Protein AF-A0A3D0VJE5-F1 (afdb_monomer_lite)

Radius of gyration: 19.48 Å; chains: 1; bounding box: 46×42×58 Å

Sequence (154 aa):
MRMSLPSDIPGPDLSIEQIELLISTFQAEIGAAEELLKVMITYADAGGRDRESYERILDHLARSGMKMTMAGRGAIDPKLPGKASDVISTLPTEAAGLRQQIQNKISAAVLFAVWAAGEHHLIDVNNWPAELPGIVHNAVQHAPRVNNDPTLPL

Structure (mmCIF, N/CA/C/O backbone):
data_AF-A0A3D0VJE5-F1
#
_entry.id   AF-A0A3D0VJE5-F1
#
loop_
_atom_site.group_PDB
_atom_site.id
_atom_site.type_symbol
_atom_site.label_atom_id
_atom_site.label_alt_id
_atom_site.label_comp_id
_atom_site.label_asym_id
_atom_site.label_entity_id
_atom_site.label_seq_id
_atom_site.pdbx_PDB_ins_code
_atom_site.Cartn_x
_atom_site.Cartn_y
_atom_site.Cartn_z
_atom_site.occupancy
_atom_site.B_iso_or_equiv
_atom_site.auth_seq_id
_atom_site.auth_comp_id
_atom_site.auth_asym_id
_atom_site.auth_atom_id
_atom_site.pdbx_PDB_model_num
ATOM 1 N N . MET A 1 1 ? 0.319 -3.282 -34.647 1.00 36.00 1 MET A N 1
ATOM 2 C CA . MET A 1 1 ? -1.054 -2.758 -34.500 1.00 36.00 1 MET A CA 1
ATOM 3 C C . MET A 1 1 ? -1.030 -1.796 -33.317 1.00 36.00 1 MET A C 1
ATOM 5 O O . MET A 1 1 ? -0.854 -2.253 -32.199 1.00 36.00 1 MET A O 1
ATOM 9 N N . ARG A 1 2 ? -1.014 -0.477 -33.558 1.00 32.16 2 ARG A N 1
ATOM 10 C CA . ARG A 1 2 ? -1.028 0.529 -32.480 1.00 32.16 2 ARG A CA 1
ATOM 11 C C . ARG A 1 2 ? -2.480 0.691 -32.029 1.00 32.16 2 ARG A C 1
ATOM 13 O O . ARG A 1 2 ? -3.314 1.029 -32.861 1.00 32.16 2 ARG A O 1
ATOM 20 N N . MET A 1 3 ? -2.782 0.406 -30.763 1.00 29.69 3 MET A N 1
ATOM 21 C CA . MET A 1 3 ? -4.061 0.798 -30.168 1.00 29.69 3 MET A CA 1
ATOM 22 C C . MET A 1 3 ? -4.079 2.322 -30.078 1.00 29.69 3 MET A C 1
ATOM 24 O O . MET A 1 3 ? -3.318 2.911 -29.315 1.00 29.69 3 MET A O 1
ATOM 28 N N . SER A 1 4 ? -4.912 2.949 -30.901 1.00 40.34 4 SER A N 1
ATOM 29 C CA . SER A 1 4 ? -5.272 4.354 -30.760 1.00 40.34 4 SER A CA 1
ATOM 30 C C . SER A 1 4 ? -6.306 4.449 -29.642 1.00 40.34 4 SER A C 1
ATOM 32 O O . SER A 1 4 ? -7.346 3.794 -29.714 1.00 40.34 4 SER A O 1
ATOM 34 N N . LEU A 1 5 ? -6.011 5.221 -28.597 1.00 38.56 5 LEU A N 1
ATOM 35 C CA . LEU A 1 5 ? -6.999 5.551 -27.571 1.00 38.56 5 LEU A CA 1
ATOM 36 C C . LEU A 1 5 ? -8.104 6.440 -28.187 1.00 38.56 5 LEU A C 1
ATOM 38 O O . LEU A 1 5 ? -7.803 7.202 -29.111 1.00 38.56 5 LEU A O 1
ATOM 42 N N . PRO A 1 6 ? -9.366 6.347 -27.724 1.00 42.09 6 PRO A N 1
ATOM 43 C CA . PRO A 1 6 ? -10.464 7.180 -28.220 1.00 42.09 6 PRO A CA 1
ATOM 44 C C . PRO A 1 6 ? -10.168 8.675 -28.020 1.00 42.09 6 PRO A C 1
ATOM 46 O O . PRO A 1 6 ? -9.745 9.079 -26.940 1.00 42.09 6 PRO A O 1
ATOM 49 N N . SER A 1 7 ? -10.403 9.488 -29.053 1.00 54.03 7 SER A N 1
ATOM 50 C CA . SER A 1 7 ? -10.058 10.919 -29.142 1.00 54.03 7 SER A CA 1
ATOM 51 C C . SER A 1 7 ? -10.943 11.871 -28.329 1.00 54.03 7 SER A C 1
ATOM 53 O O . SER A 1 7 ? -10.673 13.068 -28.314 1.00 54.03 7 SER A O 1
ATOM 55 N N . ASP A 1 8 ? -11.988 11.364 -27.670 1.00 43.69 8 ASP A N 1
ATOM 56 C CA . ASP A 1 8 ? -13.116 12.194 -27.217 1.00 43.69 8 ASP A CA 1
ATOM 57 C C . ASP A 1 8 ? -13.214 12.326 -25.688 1.00 43.69 8 ASP A C 1
ATOM 59 O O . ASP A 1 8 ? -14.217 12.801 -25.159 1.00 43.69 8 ASP A O 1
ATOM 63 N N . ILE A 1 9 ? -12.170 11.932 -24.955 1.00 44.84 9 ILE A N 1
ATOM 64 C CA . ILE A 1 9 ? -12.040 12.263 -23.533 1.00 44.84 9 ILE A CA 1
ATOM 65 C C . ILE A 1 9 ? -11.164 13.518 -23.464 1.00 44.84 9 ILE A C 1
ATOM 67 O O . ILE A 1 9 ? -9.995 13.423 -23.845 1.00 44.84 9 ILE A O 1
ATOM 71 N N . PRO A 1 10 ? -11.671 14.683 -23.008 1.00 43.25 10 PRO A N 1
ATOM 72 C CA . PRO A 1 10 ? -10.819 15.834 -22.748 1.00 43.25 10 PRO A CA 1
ATOM 73 C C . PRO A 1 10 ? -9.782 15.398 -21.714 1.00 43.25 10 PRO A C 1
ATOM 75 O O . PRO A 1 10 ? -10.114 15.155 -20.552 1.00 43.25 10 PRO A O 1
ATOM 78 N N . GLY A 1 11 ? -8.540 15.202 -22.154 1.00 52.72 11 GLY A N 1
ATOM 79 C CA . GLY A 1 11 ? -7.435 14.994 -21.233 1.00 52.72 11 GLY A CA 1
ATOM 80 C C . GLY A 1 11 ? -7.322 16.234 -20.345 1.00 52.72 11 GLY A C 1
ATOM 81 O O . GLY A 1 11 ? -7.58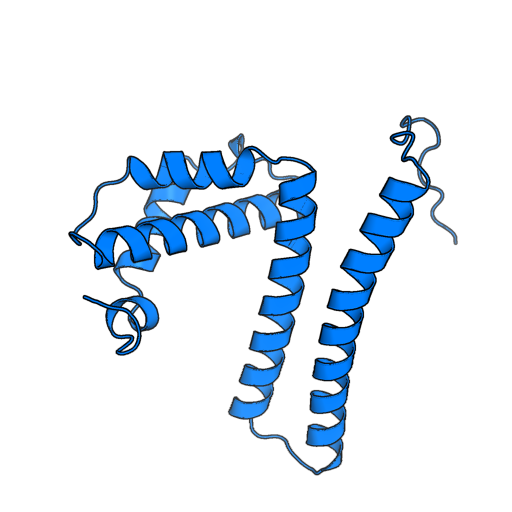9 17.336 -20.828 1.00 52.72 11 GLY A O 1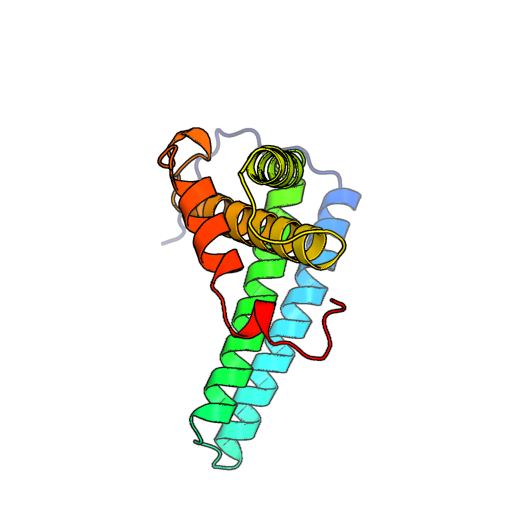
ATOM 82 N N . PRO A 1 12 ? -6.977 16.097 -19.057 1.00 57.28 12 PRO A N 1
ATOM 83 C CA . PRO A 1 12 ? -6.705 17.271 -18.243 1.00 57.28 12 PRO A CA 1
ATOM 84 C C . PRO A 1 12 ? -5.583 18.075 -18.913 1.00 57.28 12 PRO A C 1
ATOM 86 O O . PRO A 1 12 ? -4.537 17.508 -19.233 1.00 57.28 12 PRO A O 1
ATOM 89 N N . ASP A 1 13 ? -5.805 19.375 -19.131 1.00 70.88 13 ASP A N 1
ATOM 90 C CA . ASP A 1 13 ? -4.756 20.312 -19.544 1.00 70.88 13 ASP A CA 1
ATOM 91 C C . ASP A 1 13 ? -3.759 20.441 -18.385 1.00 70.88 13 ASP A C 1
ATOM 93 O O . ASP A 1 13 ? -3.876 21.304 -17.514 1.00 70.88 13 ASP A O 1
ATOM 97 N N . LEU A 1 14 ? -2.812 19.504 -18.325 1.00 68.50 14 LEU A N 1
ATOM 98 C CA . LEU A 1 14 ? -1.708 19.541 -17.380 1.00 68.50 14 LEU A CA 1
ATOM 99 C C . LEU A 1 14 ? -0.739 20.649 -17.795 1.00 68.50 14 LEU A C 1
ATOM 101 O O . LEU A 1 14 ? -0.325 20.720 -18.954 1.00 68.50 14 LEU A O 1
ATOM 105 N N . SER A 1 15 ? -0.339 21.489 -16.842 1.00 80.69 15 SER A N 1
ATOM 106 C CA . SER A 1 15 ? 0.741 22.448 -17.072 1.00 80.69 15 SER A CA 1
ATOM 107 C C . SER A 1 15 ? 2.079 21.721 -17.257 1.00 80.69 15 SER A C 1
ATOM 109 O O . SER A 1 15 ? 2.250 20.576 -16.828 1.00 80.69 15 SER A O 1
ATOM 111 N N . ILE A 1 16 ? 3.056 22.391 -17.873 1.00 74.75 16 ILE A N 1
ATOM 112 C CA . ILE A 1 16 ? 4.411 21.842 -18.046 1.00 74.75 16 ILE A CA 1
ATOM 113 C C . ILE A 1 16 ? 5.014 21.482 -16.682 1.00 74.75 16 ILE A C 1
ATOM 115 O O . ILE A 1 16 ? 5.567 20.399 -16.524 1.00 74.75 16 ILE A O 1
ATOM 119 N N . GLU A 1 17 ? 4.809 22.323 -15.670 1.00 73.38 17 GLU A N 1
ATOM 120 C CA . GLU A 1 17 ? 5.280 22.086 -14.304 1.00 73.38 17 GLU A CA 1
ATOM 121 C C . GLU A 1 17 ? 4.620 20.848 -13.675 1.00 73.38 17 GLU A C 1
ATOM 123 O O . GLU A 1 17 ? 5.274 20.082 -12.966 1.00 73.38 17 GLU A O 1
ATOM 128 N N . GLN A 1 18 ? 3.332 20.607 -13.950 1.00 70.12 18 GLN A N 1
ATOM 129 C CA . GLN A 1 18 ? 2.635 19.400 -13.493 1.00 70.12 18 GLN A CA 1
ATOM 130 C C . GLN A 1 18 ? 3.169 18.143 -14.193 1.00 70.12 18 GLN A C 1
ATOM 132 O O . GLN A 1 18 ? 3.321 17.102 -13.554 1.00 70.12 18 GLN A O 1
ATOM 137 N N . ILE A 1 19 ? 3.502 18.238 -15.482 1.00 68.06 19 ILE A N 1
ATOM 138 C CA . ILE A 1 19 ? 4.118 17.147 -16.247 1.00 68.06 19 ILE A CA 1
ATOM 139 C C . ILE A 1 19 ? 5.526 16.841 -15.715 1.00 68.06 19 ILE A C 1
ATOM 141 O O . ILE A 1 19 ? 5.842 15.678 -15.465 1.00 68.06 19 ILE A O 1
ATOM 145 N N . GLU A 1 20 ? 6.360 17.856 -15.484 1.00 71.62 20 GLU A N 1
ATOM 146 C CA . GLU A 1 20 ? 7.717 17.699 -14.939 1.00 71.62 20 GLU A CA 1
ATOM 147 C C . GLU A 1 20 ? 7.711 17.103 -13.524 1.00 71.62 20 GLU A C 1
ATOM 149 O O . GLU A 1 20 ? 8.530 16.235 -13.198 1.00 71.62 20 GLU A O 1
ATOM 154 N N . LEU A 1 21 ? 6.748 17.499 -12.688 1.00 70.56 21 LEU A N 1
ATOM 155 C CA . LEU A 1 21 ? 6.570 16.927 -11.355 1.00 70.56 21 LEU A CA 1
ATOM 156 C C . LEU A 1 21 ? 6.184 15.441 -11.414 1.00 70.56 21 LEU A C 1
ATOM 158 O O . LEU A 1 21 ? 6.741 14.625 -10.675 1.00 70.56 21 LEU A O 1
ATOM 162 N N . LEU A 1 22 ? 5.263 15.065 -12.307 1.00 66.75 22 LEU A N 1
ATOM 163 C CA . LEU A 1 22 ? 4.885 13.663 -12.500 1.00 66.75 22 LEU A CA 1
ATOM 164 C C . LEU A 1 22 ? 6.071 12.842 -13.018 1.00 66.75 22 LEU A C 1
ATOM 166 O O . LEU A 1 22 ? 6.374 11.789 -12.460 1.00 66.75 22 LEU A O 1
ATOM 170 N N . ILE A 1 23 ? 6.781 13.344 -14.033 1.00 67.44 23 ILE A N 1
ATOM 171 C CA . ILE A 1 23 ? 7.958 12.680 -14.605 1.00 67.44 23 ILE A CA 1
ATOM 172 C C . ILE A 1 23 ? 9.038 12.471 -13.540 1.00 67.44 23 ILE A C 1
ATOM 174 O O . ILE A 1 23 ? 9.511 11.348 -13.391 1.00 67.44 23 ILE A O 1
ATOM 178 N N . SER A 1 24 ? 9.398 13.501 -12.769 1.00 70.75 24 SER A N 1
ATOM 179 C CA . SER A 1 24 ? 10.442 13.393 -11.737 1.00 70.75 24 SER A CA 1
ATOM 180 C C . SER A 1 24 ? 10.073 12.409 -10.620 1.00 70.75 24 SER A C 1
ATOM 182 O O . SER A 1 24 ? 10.911 11.607 -10.203 1.00 70.75 24 SER A O 1
ATOM 184 N N . THR A 1 25 ? 8.808 12.402 -10.189 1.00 65.31 25 THR A N 1
ATOM 185 C CA . THR A 1 25 ? 8.305 11.460 -9.177 1.00 65.31 25 THR A CA 1
ATOM 186 C C . THR A 1 25 ? 8.377 10.018 -9.679 1.00 65.31 25 THR A C 1
ATOM 188 O O . THR A 1 25 ? 8.890 9.142 -8.983 1.00 65.31 25 THR A O 1
ATOM 191 N N . PHE A 1 26 ? 7.926 9.758 -10.911 1.00 66.56 26 PHE A N 1
ATOM 192 C CA . PHE A 1 26 ? 8.017 8.420 -11.493 1.00 66.56 26 PHE A CA 1
ATOM 193 C C . PHE A 1 26 ? 9.463 8.006 -11.769 1.00 66.56 26 PHE A C 1
ATOM 195 O O . PHE A 1 26 ? 9.794 6.846 -11.562 1.00 66.56 26 PHE A O 1
ATOM 202 N N . GLN A 1 27 ? 10.340 8.923 -12.180 1.00 73.00 27 GLN A N 1
ATOM 203 C CA . GLN A 1 27 ? 11.753 8.630 -12.430 1.00 73.00 27 GLN A CA 1
ATOM 204 C C . GLN A 1 27 ? 12.497 8.173 -11.173 1.00 73.00 27 GLN A C 1
ATOM 206 O O . GLN A 1 27 ? 13.267 7.218 -11.253 1.00 73.00 27 GLN A O 1
ATOM 211 N N . ALA A 1 28 ? 12.266 8.808 -10.019 1.00 70.19 28 ALA A N 1
ATOM 212 C CA . ALA A 1 28 ? 12.906 8.402 -8.767 1.00 70.19 28 ALA A CA 1
ATOM 213 C C . ALA A 1 28 ? 12.516 6.968 -8.369 1.00 70.19 28 ALA A C 1
ATOM 215 O O . ALA A 1 28 ? 13.366 6.154 -8.005 1.00 70.19 28 ALA A O 1
ATOM 216 N N . GLU A 1 29 ? 11.232 6.642 -8.497 1.00 69.81 29 GLU A N 1
ATOM 217 C CA . GLU A 1 29 ? 10.705 5.322 -8.152 1.00 69.81 29 GLU A CA 1
ATOM 218 C C . GLU A 1 29 ? 11.074 4.247 -9.192 1.00 69.81 29 GLU A C 1
ATOM 220 O O . GLU A 1 29 ? 11.417 3.123 -8.823 1.00 69.81 29 GLU A O 1
ATOM 225 N N . ILE A 1 30 ? 11.093 4.593 -10.487 1.00 74.06 30 ILE A N 1
ATOM 226 C CA . ILE A 1 30 ? 11.618 3.729 -11.558 1.00 74.06 30 ILE A CA 1
ATOM 227 C C . ILE A 1 30 ? 13.097 3.430 -11.303 1.00 74.06 30 ILE A C 1
ATOM 229 O O . ILE A 1 30 ? 13.486 2.269 -11.360 1.00 74.06 30 ILE A O 1
ATOM 233 N N . GLY A 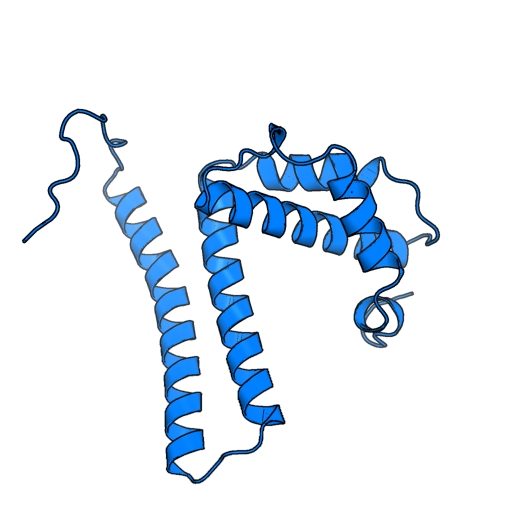1 31 ? 13.903 4.432 -10.942 1.00 80.00 31 GLY A N 1
ATOM 234 C CA . GLY A 1 31 ? 15.311 4.234 -10.598 1.00 80.00 31 GLY A CA 1
ATOM 235 C C . GLY A 1 31 ? 15.494 3.282 -9.412 1.00 80.00 31 GLY A C 1
ATOM 236 O O . GLY A 1 31 ? 16.322 2.376 -9.465 1.00 80.00 31 GLY A O 1
ATOM 237 N N . ALA A 1 32 ? 14.673 3.411 -8.366 1.00 76.94 32 ALA A N 1
ATOM 238 C CA . ALA A 1 32 ? 14.699 2.481 -7.236 1.00 76.94 32 ALA A CA 1
ATOM 239 C C . ALA A 1 32 ? 14.323 1.042 -7.646 1.00 76.94 32 ALA A C 1
ATOM 241 O O . ALA A 1 32 ? 14.946 0.082 -7.185 1.00 76.94 32 ALA A O 1
ATOM 242 N N . ALA A 1 33 ? 13.330 0.875 -8.526 1.00 78.56 33 ALA A N 1
ATOM 243 C CA . ALA A 1 33 ? 12.957 -0.430 -9.071 1.00 78.56 33 ALA A CA 1
ATOM 244 C C . ALA A 1 33 ? 14.063 -1.024 -9.964 1.00 78.56 33 ALA A C 1
ATOM 246 O O . ALA A 1 33 ? 14.357 -2.216 -9.859 1.00 78.56 33 ALA A O 1
ATOM 247 N N . GLU A 1 34 ? 14.712 -0.206 -10.795 1.00 83.25 34 GLU A N 1
ATOM 248 C CA . GLU A 1 34 ? 15.856 -0.608 -11.618 1.00 83.25 34 GLU A CA 1
ATOM 249 C C . GLU A 1 34 ? 17.023 -1.104 -10.761 1.00 83.25 34 GLU A C 1
ATOM 251 O O . GLU A 1 34 ? 17.600 -2.145 -11.070 1.00 83.25 34 GLU A O 1
ATOM 256 N N . GLU A 1 35 ? 17.351 -0.420 -9.662 1.00 85.62 35 GLU A N 1
ATOM 257 C CA . GLU A 1 35 ? 18.404 -0.868 -8.743 1.00 85.62 35 GLU A CA 1
ATOM 258 C C . GLU A 1 35 ? 18.063 -2.211 -8.080 1.00 85.62 35 GLU A C 1
ATOM 260 O O . GLU A 1 35 ? 18.910 -3.103 -8.019 1.00 85.62 35 GLU A O 1
ATOM 265 N N . LEU A 1 36 ? 16.812 -2.422 -7.656 1.00 83.12 36 LEU A N 1
ATOM 266 C CA . LEU A 1 36 ? 16.381 -3.715 -7.107 1.00 83.12 36 LEU A CA 1
ATOM 267 C C . LEU A 1 36 ? 16.460 -4.846 -8.146 1.00 83.12 36 LEU A C 1
ATOM 269 O O . LEU A 1 36 ? 16.886 -5.958 -7.821 1.00 83.12 36 LEU A O 1
ATOM 273 N N . LEU A 1 37 ? 16.102 -4.567 -9.402 1.00 83.44 37 LEU A N 1
ATOM 274 C CA . LEU A 1 37 ? 16.242 -5.523 -10.503 1.00 83.44 37 LEU A CA 1
ATOM 275 C C . LEU A 1 37 ? 17.714 -5.833 -10.804 1.00 83.44 37 LEU A C 1
ATOM 277 O O . LEU A 1 37 ? 18.062 -6.999 -10.991 1.00 83.44 37 LEU A O 1
ATOM 281 N N . LYS A 1 38 ? 18.599 -4.827 -10.782 1.00 88.56 38 LYS A N 1
ATOM 282 C CA . LYS A 1 38 ? 20.053 -5.026 -10.925 1.00 88.56 38 LYS A CA 1
ATOM 283 C C . LYS A 1 38 ? 20.613 -5.907 -9.813 1.00 88.56 38 LYS A C 1
ATOM 285 O O . LYS A 1 38 ? 21.408 -6.802 -10.101 1.00 88.56 38 LYS A O 1
ATOM 290 N N . VAL A 1 39 ? 20.184 -5.702 -8.565 1.00 85.75 39 VAL A N 1
ATOM 291 C CA . VAL A 1 39 ? 20.567 -6.560 -7.431 1.00 85.75 39 VAL A CA 1
ATOM 292 C C . VAL A 1 39 ? 20.110 -7.999 -7.664 1.00 85.75 39 VAL A C 1
ATOM 294 O O . VAL A 1 39 ? 20.898 -8.918 -7.455 1.00 85.75 39 VAL A O 1
ATOM 297 N N . MET A 1 40 ? 18.883 -8.208 -8.154 1.00 84.31 40 MET A N 1
ATOM 298 C CA . MET A 1 40 ? 18.373 -9.547 -8.468 1.00 84.31 40 MET A CA 1
ATOM 299 C C . MET A 1 40 ? 19.210 -10.250 -9.544 1.00 84.31 40 MET A C 1
ATOM 301 O O . MET A 1 40 ? 19.600 -11.401 -9.353 1.00 84.31 40 MET A O 1
ATOM 305 N N . ILE A 1 41 ? 19.513 -9.557 -10.646 1.00 86.19 41 ILE A N 1
ATOM 306 C CA . ILE A 1 41 ? 20.333 -10.089 -11.746 1.00 86.19 41 ILE A CA 1
ATOM 307 C C . ILE A 1 41 ? 21.744 -10.408 -11.245 1.00 86.19 41 ILE A C 1
ATOM 309 O O . ILE A 1 41 ? 22.223 -11.520 -11.431 1.00 86.19 41 ILE A O 1
ATOM 313 N N . THR A 1 42 ? 22.375 -9.483 -10.521 1.00 89.69 42 THR A N 1
ATOM 314 C CA . THR A 1 42 ? 23.736 -9.666 -9.988 1.00 89.69 42 THR A CA 1
ATOM 315 C C . THR A 1 42 ? 23.809 -10.838 -9.008 1.00 89.69 42 THR A C 1
ATOM 317 O O . THR A 1 42 ? 24.728 -11.653 -9.069 1.00 89.69 42 THR A O 1
ATOM 320 N N . TYR A 1 43 ? 22.823 -10.956 -8.113 1.00 85.31 43 TYR A N 1
ATOM 321 C CA . TYR A 1 43 ? 22.716 -12.085 -7.193 1.00 85.31 43 TYR A CA 1
ATOM 322 C C . TYR A 1 43 ? 22.546 -13.408 -7.954 1.00 85.31 43 TYR A C 1
ATOM 324 O O . TYR A 1 43 ? 23.186 -14.407 -7.618 1.00 85.31 43 TYR A O 1
ATOM 332 N N . ALA A 1 44 ? 21.742 -13.411 -9.022 1.00 87.38 44 ALA A N 1
ATOM 333 C CA . ALA A 1 44 ? 21.569 -14.574 -9.876 1.00 87.38 44 ALA A CA 1
ATOM 334 C C . ALA A 1 44 ? 22.863 -14.955 -10.624 1.00 87.38 44 ALA A C 1
ATOM 336 O O . ALA A 1 44 ? 23.218 -16.136 -10.675 1.00 87.38 44 ALA A O 1
ATOM 337 N N . ASP A 1 45 ? 23.583 -13.985 -11.174 1.00 91.75 45 ASP A N 1
ATOM 338 C CA . ASP A 1 45 ? 24.828 -14.208 -11.915 1.00 91.75 45 ASP A CA 1
ATOM 339 C C . ASP A 1 45 ? 25.957 -14.708 -11.003 1.00 91.75 45 ASP A C 1
ATOM 341 O O . ASP A 1 45 ? 26.782 -15.520 -11.417 1.00 91.75 45 ASP A O 1
ATOM 345 N N . ALA A 1 46 ? 25.935 -14.329 -9.722 1.00 91.69 46 ALA A N 1
ATOM 346 C CA . ALA A 1 46 ? 26.826 -14.859 -8.689 1.00 91.69 46 ALA A CA 1
ATOM 347 C C . ALA A 1 46 ? 26.477 -16.295 -8.230 1.00 91.69 46 ALA A C 1
ATOM 349 O O . ALA A 1 46 ? 27.066 -16.803 -7.277 1.00 91.69 46 ALA A O 1
ATOM 350 N N . GLY A 1 47 ? 25.509 -16.960 -8.875 1.00 90.81 47 GLY A N 1
ATOM 351 C CA . GLY A 1 47 ? 25.049 -18.308 -8.519 1.00 90.81 47 GLY A CA 1
ATOM 352 C C . GLY A 1 47 ? 24.030 -18.349 -7.374 1.00 90.81 47 GLY A C 1
ATOM 353 O O . GLY A 1 47 ? 23.606 -19.431 -6.968 1.00 90.81 47 GLY A O 1
ATOM 354 N N . GLY A 1 48 ? 23.589 -17.191 -6.878 1.00 87.38 48 GLY A N 1
ATOM 355 C CA . GLY A 1 48 ? 22.578 -17.075 -5.836 1.00 87.38 48 GLY A CA 1
ATOM 356 C C . GLY A 1 48 ? 21.219 -17.596 -6.301 1.00 87.38 48 GLY A C 1
ATOM 357 O O . GLY A 1 48 ? 20.650 -17.122 -7.287 1.00 87.38 48 GLY A O 1
ATOM 358 N N . ARG A 1 49 ? 20.695 -18.615 -5.619 1.00 84.81 49 ARG A N 1
ATOM 359 C CA . ARG A 1 49 ? 19.380 -19.235 -5.880 1.00 84.81 49 ARG A CA 1
ATOM 360 C C . ARG A 1 49 ? 18.614 -19.521 -4.591 1.00 84.81 49 ARG A C 1
ATOM 362 O O . ARG A 1 49 ? 17.650 -20.283 -4.608 1.00 84.81 49 ARG A O 1
ATOM 369 N N . ASP A 1 50 ? 19.047 -18.948 -3.470 1.00 90.44 50 ASP A N 1
ATOM 370 C CA . ASP A 1 50 ? 18.366 -19.169 -2.204 1.00 90.44 50 ASP A CA 1
ATOM 371 C C . ASP A 1 50 ? 17.014 -18.443 -2.199 1.00 90.44 50 ASP A C 1
ATOM 373 O O . ASP A 1 50 ? 16.884 -17.283 -2.598 1.00 90.44 50 ASP A O 1
ATOM 377 N N . ARG A 1 51 ? 15.980 -19.182 -1.802 1.00 80.19 51 ARG A N 1
ATOM 378 C CA . ARG A 1 51 ? 14.592 -18.728 -1.861 1.00 80.19 51 ARG A CA 1
ATOM 379 C C . ARG A 1 51 ? 14.349 -17.505 -0.978 1.00 80.19 51 ARG A C 1
ATOM 381 O O . ARG A 1 51 ? 13.594 -16.625 -1.371 1.00 80.19 51 ARG A O 1
ATOM 388 N N . GLU A 1 52 ? 14.989 -17.448 0.184 1.00 86.12 52 GLU A N 1
ATOM 389 C CA . GLU A 1 52 ? 14.791 -16.388 1.173 1.00 86.12 52 GLU A CA 1
ATOM 390 C C . GLU A 1 52 ? 15.266 -15.025 0.645 1.00 86.12 52 GLU A C 1
ATOM 392 O O . GLU A 1 52 ? 14.556 -14.026 0.763 1.00 86.12 52 GLU A O 1
ATOM 397 N N . SER A 1 53 ? 16.431 -14.979 -0.002 1.00 82.56 53 SER A N 1
ATOM 398 C CA . SER A 1 53 ? 16.972 -13.776 -0.636 1.00 82.56 53 SER A CA 1
ATOM 399 C C . SER A 1 53 ? 16.107 -13.320 -1.810 1.00 82.56 53 SER A C 1
ATOM 401 O O . SER A 1 53 ? 15.809 -12.131 -1.918 1.00 82.56 53 SER A O 1
ATOM 403 N N . TYR A 1 54 ? 15.632 -14.247 -2.649 1.00 81.38 54 TYR A N 1
ATOM 404 C CA . TYR A 1 54 ? 14.692 -13.912 -3.726 1.00 81.38 54 TYR A CA 1
ATOM 405 C C . TYR A 1 54 ? 13.370 -13.358 -3.189 1.00 81.38 54 TYR A C 1
ATOM 407 O O . TYR A 1 54 ? 12.902 -12.331 -3.678 1.00 81.38 54 TYR A O 1
ATOM 415 N N . GLU A 1 55 ? 12.782 -13.993 -2.173 1.00 82.25 55 GLU A N 1
ATOM 416 C CA . GLU A 1 55 ? 11.546 -13.520 -1.540 1.00 82.25 55 GLU A CA 1
ATOM 417 C C . GLU A 1 55 ? 11.728 -12.123 -0.928 1.00 82.25 55 GLU A C 1
ATOM 419 O O . GLU A 1 55 ? 10.843 -11.284 -1.076 1.00 82.25 55 GLU A O 1
ATOM 424 N N . ARG A 1 56 ? 12.887 -11.822 -0.324 1.00 82.88 56 ARG A N 1
ATOM 425 C CA . ARG A 1 56 ? 13.201 -10.471 0.176 1.00 82.88 56 ARG A CA 1
ATOM 426 C C . ARG A 1 56 ? 13.282 -9.432 -0.939 1.00 82.88 56 ARG A C 1
ATOM 428 O O . ARG A 1 56 ? 12.696 -8.361 -0.808 1.00 82.88 56 ARG A O 1
ATOM 435 N N . ILE A 1 57 ? 13.995 -9.720 -2.029 1.00 80.25 57 ILE A N 1
ATOM 436 C CA . ILE A 1 57 ? 14.126 -8.771 -3.147 1.00 80.25 57 ILE A CA 1
ATOM 437 C C . ILE A 1 57 ? 12.757 -8.535 -3.804 1.00 80.25 57 ILE A C 1
ATOM 439 O O . ILE A 1 57 ? 12.400 -7.391 -4.091 1.00 80.25 57 ILE A O 1
ATOM 443 N N . LEU A 1 58 ? 11.963 -9.595 -3.985 1.00 82.38 58 LEU A N 1
ATOM 444 C CA . LEU A 1 58 ? 10.598 -9.499 -4.505 1.00 82.38 58 LEU A CA 1
ATOM 445 C C . LEU A 1 58 ? 9.673 -8.710 -3.568 1.00 82.38 58 LEU A C 1
ATOM 447 O O . LEU A 1 58 ? 8.900 -7.887 -4.052 1.00 82.38 58 LEU A O 1
ATOM 451 N N . ASP A 1 59 ? 9.771 -8.899 -2.249 1.00 82.62 59 ASP A N 1
ATOM 452 C CA . ASP A 1 59 ? 9.026 -8.107 -1.259 1.00 82.62 59 ASP A CA 1
ATOM 453 C C . ASP A 1 59 ? 9.397 -6.618 -1.345 1.00 82.62 59 ASP A C 1
ATOM 455 O O . ASP A 1 59 ? 8.510 -5.765 -1.378 1.00 82.62 59 ASP A O 1
ATOM 459 N N . HIS A 1 60 ? 10.685 -6.283 -1.474 1.00 79.25 60 HIS A N 1
ATOM 460 C CA . HIS A 1 60 ? 11.116 -4.897 -1.677 1.00 79.25 60 HIS A CA 1
ATOM 461 C C . HIS A 1 60 ? 10.561 -4.296 -2.973 1.00 79.25 60 HIS A C 1
ATOM 463 O O . HIS A 1 60 ? 10.041 -3.179 -2.947 1.00 79.25 60 HIS A O 1
ATOM 469 N N . LEU A 1 61 ? 10.608 -5.041 -4.080 1.00 79.38 61 LEU A N 1
ATOM 470 C CA . LEU A 1 61 ? 10.069 -4.589 -5.363 1.00 79.38 61 LEU A CA 1
ATOM 471 C C . LEU A 1 61 ? 8.551 -4.372 -5.291 1.00 79.38 61 LEU A C 1
ATOM 473 O O . LEU A 1 61 ? 8.052 -3.335 -5.730 1.00 79.38 61 LEU A O 1
ATOM 477 N N . ALA A 1 62 ? 7.820 -5.309 -4.682 1.00 80.62 62 ALA A N 1
ATOM 478 C CA . ALA A 1 62 ? 6.380 -5.201 -4.480 1.00 80.62 62 ALA A CA 1
ATOM 479 C C . ALA A 1 62 ? 6.016 -3.988 -3.610 1.00 80.62 62 ALA A C 1
ATOM 481 O O . ALA A 1 62 ? 5.082 -3.255 -3.934 1.00 80.62 62 ALA A O 1
ATOM 482 N N . ARG A 1 63 ? 6.779 -3.718 -2.541 1.00 77.00 63 ARG A N 1
ATOM 483 C CA . ARG A 1 63 ? 6.582 -2.530 -1.693 1.00 77.00 63 ARG A CA 1
ATOM 484 C C . ARG A 1 63 ? 6.811 -1.230 -2.456 1.00 77.00 63 ARG A C 1
ATOM 486 O O . ARG A 1 63 ? 6.026 -0.302 -2.275 1.00 77.00 63 ARG A O 1
ATOM 493 N N . SER A 1 64 ? 7.847 -1.147 -3.291 1.00 74.69 64 SER A N 1
ATOM 494 C CA . SER A 1 64 ? 8.091 0.039 -4.123 1.00 74.69 64 SER A CA 1
ATOM 495 C C . SER A 1 64 ? 6.967 0.244 -5.141 1.00 74.69 64 SER A C 1
ATOM 497 O O . SER A 1 64 ? 6.382 1.323 -5.197 1.00 74.69 64 SER A O 1
ATOM 499 N N . GLY A 1 65 ? 6.557 -0.812 -5.852 1.00 75.38 65 GLY A N 1
ATOM 500 C CA . GLY A 1 65 ? 5.424 -0.742 -6.782 1.00 75.38 65 GLY A CA 1
ATOM 501 C C . GLY A 1 65 ? 4.112 -0.329 -6.101 1.00 75.38 65 GLY A C 1
ATOM 502 O O . GLY A 1 65 ? 3.354 0.489 -6.632 1.00 75.38 65 GLY A O 1
ATOM 503 N N . MET A 1 66 ? 3.866 -0.824 -4.884 1.00 77.31 66 MET A N 1
ATOM 504 C CA . MET A 1 66 ? 2.703 -0.430 -4.087 1.00 77.31 66 MET A CA 1
ATOM 505 C C . MET A 1 66 ? 2.756 1.053 -3.701 1.00 77.31 66 MET A C 1
ATOM 507 O O . MET A 1 66 ? 1.748 1.744 -3.827 1.00 77.31 66 MET A O 1
ATOM 511 N N . LYS A 1 67 ? 3.918 1.571 -3.281 1.00 74.12 67 LYS A N 1
ATOM 512 C CA . LYS A 1 67 ? 4.093 2.999 -2.961 1.00 74.12 67 LYS A CA 1
ATOM 513 C C . LYS A 1 67 ? 3.809 3.890 -4.163 1.00 74.12 67 LYS A C 1
ATOM 515 O O . LYS A 1 67 ? 3.053 4.844 -4.017 1.00 74.12 67 LYS A O 1
ATOM 520 N N 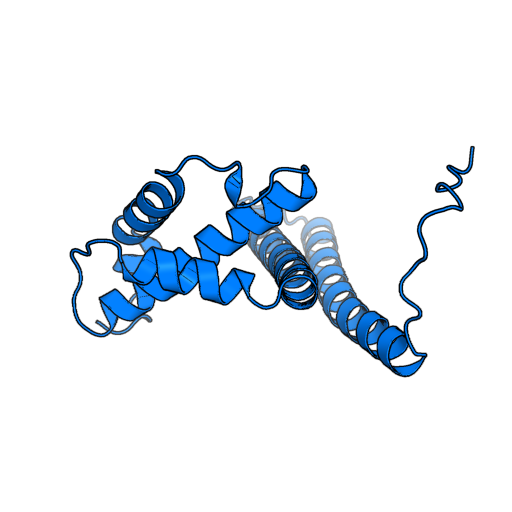. MET A 1 68 ? 4.344 3.553 -5.339 1.00 71.69 68 MET A N 1
ATOM 521 C CA . MET A 1 68 ? 4.068 4.284 -6.583 1.00 71.69 68 MET A CA 1
ATOM 522 C C . MET A 1 68 ? 2.569 4.334 -6.877 1.00 71.69 68 MET A C 1
ATOM 524 O O . MET A 1 68 ? 2.005 5.393 -7.150 1.00 71.69 68 MET A O 1
ATOM 528 N N . THR A 1 69 ? 1.918 3.178 -6.767 1.00 72.50 69 THR A N 1
ATOM 529 C CA . THR A 1 69 ? 0.484 3.020 -7.013 1.00 72.50 69 THR A CA 1
ATOM 530 C C . THR A 1 69 ? -0.351 3.845 -6.032 1.00 72.50 69 THR A C 1
ATOM 532 O O . THR A 1 69 ? -1.253 4.580 -6.435 1.00 72.50 69 THR A O 1
ATOM 535 N N . MET A 1 70 ? -0.021 3.774 -4.741 1.00 71.50 70 MET A N 1
ATOM 536 C CA . MET A 1 70 ? -0.683 4.529 -3.678 1.00 71.50 70 MET A CA 1
ATOM 537 C C . MET A 1 70 ? -0.464 6.037 -3.816 1.00 71.50 70 MET A C 1
ATOM 539 O O . MET A 1 70 ? -1.414 6.795 -3.641 1.00 71.50 70 MET A O 1
ATOM 543 N N . ALA A 1 71 ? 0.751 6.480 -4.149 1.00 68.19 71 ALA A N 1
ATOM 544 C CA . ALA A 1 71 ? 1.069 7.892 -4.350 1.00 68.19 71 ALA A CA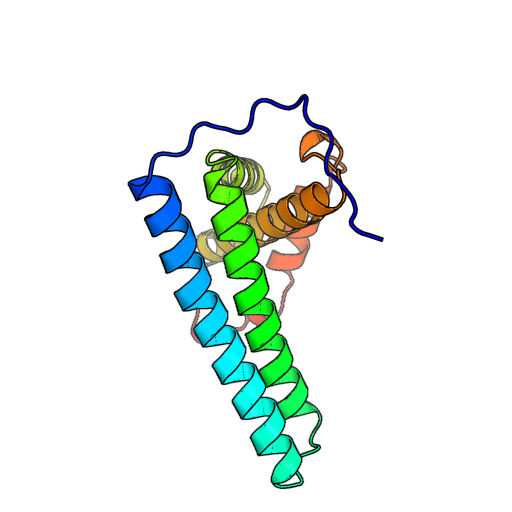 1
ATOM 545 C C . ALA A 1 71 ? 0.308 8.467 -5.552 1.00 68.19 71 ALA A C 1
ATOM 547 O O . ALA A 1 71 ? -0.346 9.503 -5.431 1.00 68.19 71 ALA A O 1
ATOM 548 N N . GLY A 1 72 ? 0.315 7.754 -6.683 1.00 68.06 72 GLY A N 1
ATOM 549 C CA . GLY A 1 72 ? -0.444 8.147 -7.869 1.00 68.06 72 GLY A CA 1
ATOM 550 C C . GLY A 1 72 ? -1.949 8.206 -7.599 1.00 68.06 72 GLY A C 1
ATOM 551 O O . GLY A 1 72 ? -2.604 9.190 -7.938 1.00 68.06 72 GLY A O 1
ATOM 552 N N . ARG A 1 73 ? -2.508 7.194 -6.922 1.00 70.75 73 ARG A N 1
ATOM 553 C CA . ARG A 1 73 ? -3.941 7.175 -6.596 1.00 70.75 73 ARG A CA 1
ATOM 554 C C . ARG A 1 73 ? -4.324 8.247 -5.579 1.00 70.75 73 ARG A C 1
ATOM 556 O O . ARG A 1 73 ? -5.353 8.889 -5.756 1.00 70.75 73 ARG A O 1
ATOM 563 N N . GLY A 1 74 ? -3.502 8.463 -4.554 1.00 64.94 74 GLY A N 1
ATOM 564 C CA . GLY A 1 74 ? -3.713 9.516 -3.563 1.00 64.94 74 GLY A CA 1
ATOM 565 C C . GLY A 1 74 ? -3.685 10.921 -4.170 1.00 64.94 74 GLY A C 1
ATOM 566 O O . GLY A 1 74 ? -4.327 11.816 -3.641 1.00 64.94 74 GLY A O 1
ATOM 567 N N . ALA A 1 75 ? -3.004 11.129 -5.299 1.00 67.44 75 ALA A N 1
ATOM 568 C CA . ALA A 1 75 ? -3.080 12.394 -6.028 1.00 67.44 75 ALA A CA 1
ATOM 569 C C . ALA A 1 75 ? -4.410 12.566 -6.791 1.00 67.44 75 ALA A C 1
ATOM 571 O O . ALA A 1 75 ? -4.917 13.681 -6.888 1.00 67.44 75 ALA A O 1
ATOM 572 N N . ILE A 1 76 ? -4.981 11.474 -7.316 1.00 71.81 76 ILE A N 1
ATOM 573 C CA . ILE A 1 76 ? -6.248 11.481 -8.073 1.00 71.81 76 ILE A CA 1
ATOM 574 C C . ILE A 1 76 ? -7.454 11.619 -7.136 1.00 71.81 76 ILE A C 1
ATOM 576 O O . ILE A 1 76 ? -8.355 12.410 -7.403 1.00 71.81 76 ILE A O 1
ATOM 580 N N . ASP A 1 77 ? -7.462 10.871 -6.032 1.00 75.69 77 ASP A N 1
ATOM 581 C CA . ASP A 1 77 ? -8.454 11.000 -4.964 1.00 75.69 77 ASP A CA 1
ATOM 582 C C . ASP A 1 77 ? -7.750 11.256 -3.619 1.00 75.69 77 ASP A C 1
ATOM 584 O O . ASP A 1 77 ? -7.486 10.321 -2.851 1.00 75.69 77 ASP A O 1
ATOM 588 N N . PRO A 1 78 ? -7.453 12.530 -3.298 1.00 77.50 78 PRO A N 1
ATOM 589 C CA . PRO A 1 78 ? -6.747 12.894 -2.070 1.00 77.50 78 PRO A CA 1
ATOM 590 C C . PRO A 1 78 ? -7.561 12.646 -0.802 1.00 77.50 78 PRO A C 1
ATOM 592 O O . PRO A 1 78 ? -7.007 12.673 0.297 1.00 77.50 78 PRO A O 1
ATOM 595 N N . LYS A 1 79 ? -8.870 12.391 -0.920 1.00 85.06 79 LYS A N 1
ATOM 596 C CA . LYS A 1 79 ? -9.728 12.096 0.231 1.00 85.06 79 LYS A CA 1
ATOM 597 C C . LYS A 1 79 ? -9.717 10.614 0.577 1.00 85.06 79 LYS A C 1
ATOM 599 O O . LYS A 1 79 ? -10.021 10.271 1.718 1.00 85.06 79 LYS A O 1
ATOM 604 N N . LEU A 1 80 ? -9.346 9.742 -0.360 1.00 83.69 80 LEU A N 1
ATOM 605 C CA . LEU A 1 80 ? -9.408 8.294 -0.179 1.00 83.69 80 LEU A CA 1
ATOM 606 C C . LEU A 1 80 ? -8.575 7.769 1.002 1.00 83.69 80 LEU A C 1
ATOM 608 O O . LEU A 1 80 ? -9.107 6.970 1.779 1.00 83.69 80 LEU A O 1
ATOM 612 N N . PRO A 1 81 ? -7.330 8.240 1.231 1.00 85.81 81 PRO A N 1
ATOM 613 C CA . PRO A 1 81 ? -6.568 7.848 2.419 1.00 85.81 81 PRO A CA 1
ATOM 614 C C . PRO A 1 81 ? -7.235 8.298 3.731 1.00 85.81 81 PRO A C 1
ATOM 616 O O . PRO A 1 81 ? -7.217 7.569 4.728 1.00 85.81 81 PRO A O 1
ATOM 619 N N . GLY A 1 82 ? -7.860 9.482 3.727 1.00 87.69 82 GLY A N 1
ATOM 620 C CA . GLY A 1 82 ? -8.635 10.004 4.856 1.00 87.69 82 GLY A CA 1
ATOM 621 C C . GLY A 1 82 ? -9.872 9.153 5.130 1.00 87.69 82 GLY A C 1
ATOM 622 O O . GLY A 1 82 ? -10.049 8.685 6.247 1.00 87.69 82 GLY A O 1
ATOM 623 N N . LYS A 1 83 ? -10.643 8.824 4.086 1.00 91.81 83 LYS A N 1
ATOM 624 C CA . LYS A 1 83 ? -11.817 7.940 4.170 1.00 91.81 83 LYS A CA 1
ATOM 625 C C . LYS A 1 83 ? -11.462 6.576 4.766 1.00 91.81 83 LYS A C 1
ATOM 627 O O . LYS A 1 83 ? -12.193 6.075 5.615 1.00 91.81 83 LYS A O 1
ATOM 632 N N . ALA A 1 84 ? -10.341 5.977 4.356 1.00 92.38 84 ALA A N 1
ATOM 633 C CA . ALA A 1 84 ? -9.878 4.713 4.931 1.00 92.38 84 ALA A CA 1
ATOM 634 C C . ALA A 1 84 ? -9.570 4.856 6.431 1.00 92.38 84 ALA A C 1
ATOM 636 O O . ALA A 1 84 ? -9.964 4.007 7.228 1.00 92.38 84 ALA A O 1
ATOM 637 N N . SER A 1 85 ? -8.909 5.950 6.819 1.00 93.69 85 SER A N 1
ATOM 638 C CA . SER A 1 85 ? -8.594 6.246 8.221 1.00 93.69 85 SER A CA 1
ATOM 639 C C . SER A 1 85 ? -9.853 6.463 9.062 1.00 93.69 85 SER A C 1
ATOM 641 O O . SER A 1 85 ? -9.966 5.885 10.142 1.00 93.69 85 SER A O 1
ATOM 643 N N . ASP A 1 86 ? -10.816 7.229 8.546 1.00 94.19 86 ASP A N 1
ATOM 644 C CA . ASP A 1 86 ? -12.084 7.520 9.213 1.00 94.19 86 ASP A CA 1
ATOM 645 C C . ASP A 1 86 ? -12.872 6.234 9.458 1.00 94.19 86 ASP A C 1
ATOM 647 O O . ASP A 1 86 ? -13.267 5.963 10.590 1.00 94.19 86 ASP A O 1
ATOM 651 N N . VAL A 1 87 ? -13.026 5.387 8.435 1.00 95.56 87 VAL A N 1
ATOM 652 C CA . VAL A 1 87 ? -13.736 4.107 8.563 1.00 95.56 87 VAL A CA 1
ATOM 653 C C . VAL A 1 87 ? -13.075 3.220 9.618 1.00 95.56 87 VAL A C 1
ATOM 655 O O . VAL A 1 87 ? -13.758 2.742 10.522 1.00 95.56 87 VAL A O 1
ATOM 658 N N . ILE A 1 88 ? -11.752 3.047 9.561 1.00 96.56 88 ILE A N 1
ATOM 659 C CA . ILE A 1 88 ? -11.021 2.238 10.544 1.00 96.56 88 ILE A CA 1
ATOM 660 C C . ILE A 1 88 ? -11.158 2.803 11.962 1.00 96.56 88 ILE A C 1
ATOM 662 O O . ILE A 1 88 ? -11.277 2.034 12.911 1.00 96.56 88 ILE A O 1
ATOM 666 N N . SER A 1 89 ? -11.182 4.129 12.125 1.00 92.88 89 SER A N 1
ATOM 667 C CA . SER A 1 89 ? -11.290 4.765 13.444 1.00 92.88 89 SER A CA 1
ATOM 668 C C . SER A 1 89 ? -12.607 4.465 14.171 1.00 92.88 89 SER A C 1
ATOM 670 O O . SER A 1 89 ? -12.660 4.561 15.395 1.00 92.88 89 SER A O 1
ATOM 672 N N . THR A 1 90 ? -13.652 4.077 13.430 1.00 93.62 90 THR A N 1
ATOM 673 C CA . THR A 1 90 ? -14.962 3.706 13.990 1.00 93.62 90 THR A CA 1
ATOM 674 C C . THR A 1 90 ? -15.054 2.246 14.425 1.00 93.62 90 THR A C 1
ATOM 676 O O . THR A 1 90 ? -16.024 1.864 15.080 1.00 93.62 90 THR A O 1
ATOM 679 N N . LEU A 1 91 ? -14.072 1.417 14.060 1.00 94.25 91 LEU A N 1
ATOM 680 C CA . LEU A 1 91 ? -14.109 -0.011 14.345 1.00 94.25 91 LEU A CA 1
ATOM 681 C C . LEU A 1 91 ? -13.680 -0.307 15.788 1.00 94.25 91 LEU A C 1
ATOM 683 O O . LEU A 1 91 ? -12.810 0.375 16.339 1.00 94.25 91 LEU A O 1
ATOM 687 N N . PRO A 1 92 ? -14.279 -1.335 16.417 1.00 89.00 92 PRO A N 1
ATOM 688 C CA . PRO A 1 92 ? -13.879 -1.761 17.746 1.00 89.00 92 PRO A CA 1
ATOM 689 C C . PRO A 1 92 ? -12.451 -2.303 17.728 1.00 89.00 92 PRO A C 1
ATOM 691 O O . PRO A 1 92 ? -12.019 -2.950 16.771 1.00 89.00 92 PRO A O 1
ATOM 694 N N . THR A 1 93 ? -11.732 -2.077 18.826 1.00 83.75 93 THR A N 1
ATOM 695 C CA . THR A 1 93 ? -10.362 -2.555 18.972 1.00 83.75 93 THR A CA 1
ATOM 696 C C . THR A 1 93 ? -10.075 -3.143 20.337 1.00 83.75 93 THR A C 1
ATOM 698 O O . THR A 1 93 ? -10.630 -2.711 21.346 1.00 83.75 93 THR A O 1
ATOM 701 N N . GLU A 1 94 ? -9.208 -4.152 20.342 1.00 81.75 94 GLU A N 1
ATOM 702 C CA . GLU A 1 94 ? -8.769 -4.868 21.541 1.00 81.75 94 GLU A CA 1
ATOM 703 C C . GLU A 1 94 ? -7.523 -4.232 22.174 1.00 81.75 94 GLU A C 1
ATOM 705 O O . GLU A 1 94 ? -7.232 -4.454 23.349 1.00 81.75 94 GLU A O 1
ATOM 710 N N . ALA A 1 95 ? -6.778 -3.432 21.406 1.00 80.56 95 ALA A N 1
ATOM 711 C CA . ALA A 1 95 ? -5.598 -2.725 21.883 1.00 80.56 95 ALA A CA 1
ATOM 712 C C . ALA A 1 95 ? -5.951 -1.330 22.415 1.00 80.56 95 ALA A C 1
ATOM 714 O O . ALA A 1 95 ? -6.933 -0.717 22.005 1.00 80.56 95 ALA A O 1
ATOM 715 N N . ALA A 1 96 ? -5.089 -0.790 23.277 1.00 80.50 96 ALA A N 1
ATOM 716 C CA . ALA A 1 96 ? -5.188 0.577 23.779 1.00 80.50 96 ALA A CA 1
ATOM 717 C C . ALA A 1 96 ? -3.900 1.363 23.493 1.00 80.50 96 ALA A C 1
ATOM 719 O O . ALA A 1 96 ? -2.853 0.788 23.190 1.00 80.50 96 ALA A O 1
ATOM 720 N N . GLY A 1 97 ? -3.978 2.689 23.602 1.00 85.38 97 GLY A N 1
ATOM 721 C CA . GLY A 1 97 ? -2.806 3.562 23.564 1.00 85.38 97 GLY A CA 1
ATOM 722 C C . GLY A 1 97 ? -2.073 3.544 22.221 1.00 85.38 97 GLY A C 1
ATOM 723 O O . GLY A 1 97 ? -2.682 3.668 21.157 1.00 85.38 97 GLY A O 1
ATOM 724 N N . LEU A 1 98 ? -0.747 3.440 22.264 1.00 84.12 98 LEU A N 1
ATOM 725 C CA . LEU A 1 98 ? 0.100 3.560 21.079 1.00 84.12 98 LEU A CA 1
ATOM 726 C C . LEU A 1 98 ? -0.040 2.356 20.142 1.00 84.12 98 LEU A C 1
ATOM 728 O O . LEU A 1 98 ? -0.144 2.537 18.926 1.00 84.12 98 LEU A O 1
ATOM 732 N N . ARG A 1 99 ? -0.168 1.146 20.695 1.00 84.38 99 ARG A N 1
ATOM 733 C CA . ARG A 1 99 ? -0.473 -0.063 19.922 1.00 84.38 99 ARG A CA 1
ATOM 734 C C . ARG A 1 99 ? -1.750 0.069 19.095 1.00 84.38 99 ARG A C 1
ATOM 736 O O . ARG A 1 99 ? -1.735 -0.247 17.907 1.00 84.38 99 ARG A O 1
ATOM 743 N N . GLN A 1 100 ? -2.825 0.592 19.685 1.00 87.88 100 GLN A N 1
ATOM 744 C CA . GLN A 1 100 ? -4.070 0.871 18.960 1.00 87.88 100 GLN A CA 1
ATOM 745 C C . GLN A 1 100 ? -3.834 1.838 17.795 1.00 87.88 100 GLN A C 1
ATOM 747 O O . GLN A 1 100 ? -4.292 1.596 16.681 1.00 87.88 100 GLN A O 1
ATOM 752 N N . GLN A 1 101 ? -3.096 2.926 18.024 1.00 87.19 101 GLN A N 1
ATOM 753 C CA . GLN A 1 101 ? -2.811 3.908 16.975 1.00 87.19 101 GLN A CA 1
ATOM 754 C C . GLN A 1 101 ? -2.015 3.298 15.817 1.00 87.19 101 GLN A C 1
ATOM 756 O O . GLN A 1 101 ? -2.299 3.591 14.655 1.00 87.19 101 GLN A O 1
ATOM 761 N N . ILE A 1 102 ? -1.035 2.444 16.119 1.00 87.06 102 ILE A N 1
ATOM 762 C CA . ILE A 1 102 ? -0.238 1.738 15.112 1.00 87.06 102 ILE A CA 1
ATOM 763 C C . ILE A 1 102 ? -1.124 0.776 14.315 1.00 87.06 102 ILE A C 1
ATOM 765 O O . ILE A 1 102 ? -1.127 0.833 13.085 1.00 87.06 102 ILE A O 1
ATOM 769 N N . GLN A 1 103 ? -1.922 -0.054 14.990 1.00 90.38 103 GLN A N 1
ATOM 770 C CA . GLN A 1 103 ? -2.837 -0.988 14.332 1.00 90.38 103 GLN A CA 1
ATOM 771 C C . GLN A 1 103 ? -3.860 -0.260 13.453 1.00 90.38 103 GLN A C 1
ATOM 773 O O . GLN A 1 103 ? -4.098 -0.687 12.323 1.00 90.38 103 GLN A O 1
ATOM 778 N N . ASN A 1 104 ? -4.408 0.870 13.906 1.00 92.31 104 ASN A N 1
ATOM 779 C CA . ASN A 1 104 ? -5.334 1.683 13.115 1.00 92.31 104 ASN A CA 1
ATOM 780 C C . ASN A 1 104 ? -4.651 2.260 11.869 1.00 92.31 104 ASN A C 1
ATOM 782 O O . ASN A 1 104 ? -5.195 2.160 10.771 1.00 92.31 104 ASN A O 1
ATOM 786 N N . LYS A 1 105 ? -3.432 2.799 12.001 1.00 90.81 105 LYS A N 1
ATOM 787 C CA . LYS A 1 105 ? -2.659 3.308 10.856 1.00 90.81 105 LYS A CA 1
ATOM 788 C C . LYS A 1 105 ? -2.359 2.214 9.834 1.00 90.81 105 LYS A C 1
ATOM 790 O O . LYS A 1 105 ? -2.538 2.431 8.639 1.00 90.81 105 LYS A O 1
ATOM 795 N N . ILE A 1 106 ? -1.936 1.037 10.295 1.00 91.31 106 ILE A N 1
ATOM 796 C CA . ILE A 1 106 ? -1.656 -0.105 9.417 1.00 91.31 106 ILE A CA 1
ATOM 797 C C . ILE A 1 106 ? -2.947 -0.579 8.743 1.00 91.31 106 ILE A C 1
ATOM 799 O O . ILE A 1 106 ? -2.959 -0.770 7.532 1.00 91.31 106 ILE A O 1
ATOM 803 N N . SER A 1 107 ? -4.048 -0.698 9.486 1.00 94.88 107 SER A N 1
ATOM 804 C CA . SER A 1 107 ? -5.348 -1.104 8.935 1.00 94.88 107 SER A CA 1
ATOM 805 C C . SER A 1 107 ? -5.843 -0.132 7.868 1.00 94.88 107 SER A C 1
ATOM 807 O O . SER A 1 107 ? -6.286 -0.567 6.810 1.00 94.88 107 SER A O 1
ATOM 809 N N . ALA A 1 108 ? -5.714 1.177 8.099 1.00 93.38 108 ALA A N 1
ATOM 810 C CA . ALA A 1 108 ? -6.090 2.195 7.123 1.00 93.38 108 ALA A CA 1
ATOM 811 C C . ALA A 1 108 ? -5.221 2.118 5.861 1.00 93.38 108 ALA A C 1
ATOM 813 O O . ALA A 1 108 ? -5.745 2.182 4.751 1.00 93.38 108 ALA A O 1
ATOM 814 N N . ALA A 1 109 ? -3.909 1.913 6.016 1.00 89.50 109 ALA A N 1
ATOM 815 C CA . ALA A 1 109 ? -2.999 1.738 4.887 1.00 89.50 109 ALA A CA 1
ATOM 816 C C . ALA A 1 109 ? -3.325 0.476 4.069 1.00 89.50 109 ALA A C 1
ATOM 818 O O . ALA A 1 109 ? -3.330 0.533 2.841 1.00 89.50 109 ALA A O 1
ATOM 819 N N . VAL A 1 110 ? -3.639 -0.642 4.734 1.00 92.62 110 VAL A N 1
ATOM 820 C CA . VAL A 1 110 ? -4.046 -1.892 4.072 1.00 92.62 110 VAL A CA 1
ATOM 821 C C . VAL A 1 110 ? -5.394 -1.721 3.369 1.00 92.62 110 VAL A C 1
ATOM 823 O O . VAL A 1 110 ? -5.527 -2.121 2.216 1.00 92.62 110 VAL A O 1
ATOM 826 N N . LEU A 1 111 ? -6.378 -1.088 4.010 1.00 94.44 111 LEU A N 1
ATOM 827 C CA . LEU A 1 111 ? -7.688 -0.838 3.406 1.00 94.44 111 LEU A CA 1
ATOM 828 C C . LEU A 1 111 ? -7.570 0.061 2.169 1.00 94.44 111 LEU A C 1
ATOM 830 O O . LEU A 1 111 ? -8.119 -0.260 1.117 1.00 94.44 111 LEU A O 1
ATOM 834 N N . PHE A 1 112 ? -6.792 1.142 2.267 1.00 91.38 112 PHE A N 1
ATOM 835 C CA . PHE A 1 112 ? -6.499 2.008 1.128 1.00 91.38 112 PHE A CA 1
ATOM 836 C C . PHE A 1 112 ? -5.792 1.245 0.001 1.00 91.38 112 PHE A C 1
ATOM 838 O O . PHE A 1 112 ? -6.151 1.417 -1.161 1.00 91.38 112 PHE A O 1
ATOM 845 N N . ALA A 1 113 ? -4.839 0.368 0.323 1.00 88.62 113 ALA A N 1
ATOM 846 C CA . ALA A 1 113 ? -4.167 -0.468 -0.667 1.00 88.62 113 ALA A CA 1
ATOM 847 C C . ALA A 1 113 ? -5.145 -1.386 -1.419 1.00 88.62 113 ALA A C 1
ATOM 849 O O . ALA A 1 113 ? -5.076 -1.474 -2.645 1.00 88.62 113 ALA A O 1
ATOM 850 N N . VAL A 1 114 ? -6.079 -2.027 -0.706 1.00 91.56 114 VAL A N 1
ATOM 851 C CA . VAL A 1 114 ? -7.116 -2.881 -1.311 1.00 91.56 114 VAL A CA 1
ATOM 852 C C . VAL A 1 114 ? -8.022 -2.070 -2.231 1.00 91.56 114 VAL A C 1
ATOM 854 O O . VAL A 1 114 ? -8.242 -2.466 -3.373 1.00 91.56 114 VAL A O 1
ATOM 857 N N . TRP A 1 115 ? -8.502 -0.913 -1.774 1.00 91.19 115 TRP A N 1
ATOM 858 C CA . TRP A 1 115 ? -9.318 -0.022 -2.597 1.00 91.19 115 TRP A CA 1
ATOM 859 C C . TRP A 1 115 ? -8.572 0.458 -3.840 1.00 91.19 115 TRP A C 1
ATOM 861 O O . TRP A 1 115 ? -9.092 0.334 -4.944 1.00 91.19 115 TRP A O 1
ATOM 871 N N . ALA A 1 116 ? -7.329 0.919 -3.689 1.00 85.25 116 ALA A N 1
ATOM 872 C CA . ALA A 1 116 ? -6.503 1.354 -4.810 1.00 85.25 116 ALA A CA 1
ATOM 873 C C . ALA A 1 116 ? -6.285 0.223 -5.830 1.00 85.25 116 ALA A C 1
ATOM 875 O O . ALA A 1 116 ? -6.396 0.457 -7.032 1.00 85.25 116 ALA A O 1
ATOM 876 N N . ALA A 1 117 ? -6.034 -1.006 -5.366 1.00 84.81 117 ALA A N 1
ATOM 877 C CA . ALA A 1 117 ? -5.921 -2.186 -6.222 1.00 84.81 117 ALA A CA 1
ATOM 878 C C . ALA A 1 117 ? -7.247 -2.543 -6.921 1.00 84.81 117 ALA A C 1
ATOM 880 O O . ALA A 1 117 ? -7.234 -2.931 -8.090 1.00 84.81 117 ALA A O 1
ATOM 881 N N . GLY A 1 118 ? -8.385 -2.387 -6.240 1.00 86.25 118 GLY A N 1
ATOM 882 C CA . GLY A 1 118 ? -9.721 -2.558 -6.819 1.00 86.25 118 GLY A CA 1
ATOM 883 C C . GLY A 1 118 ? -9.995 -1.591 -7.957 1.00 86.25 118 GLY A C 1
ATOM 884 O O . GLY A 1 118 ? -10.427 -2.005 -9.027 1.00 86.25 118 GLY A O 1
ATOM 885 N N . GLU A 1 119 ? -9.645 -0.325 -7.767 1.00 82.31 119 GLU A N 1
ATOM 886 C CA . GLU A 1 119 ? -9.806 0.727 -8.770 1.00 82.31 119 GLU A CA 1
ATOM 887 C C . GLU A 1 119 ? -9.011 0.442 -10.057 1.00 82.31 119 GLU A C 1
ATOM 889 O O . GLU A 1 119 ? -9.465 0.775 -11.151 1.00 82.31 119 GLU A O 1
ATOM 894 N N . HIS A 1 120 ? -7.849 -0.227 -9.975 1.00 77.06 120 HIS A N 1
ATOM 895 C CA . HIS A 1 120 ? -7.140 -0.721 -11.173 1.00 77.06 120 HIS A CA 1
ATOM 896 C C . HIS A 1 120 ? -7.952 -1.741 -11.974 1.00 77.06 120 HIS A C 1
ATOM 898 O O . HIS A 1 120 ? -7.770 -1.867 -13.182 1.00 77.06 120 HIS A O 1
ATOM 904 N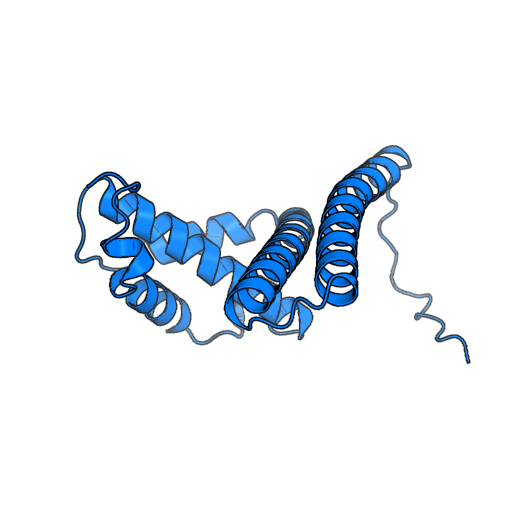 N . HIS A 1 121 ? -8.846 -2.453 -11.298 1.00 80.62 121 HIS A N 1
ATOM 905 C CA . HIS A 1 121 ? -9.740 -3.453 -11.863 1.00 80.62 121 HIS A CA 1
ATOM 906 C C . HIS A 1 121 ? -11.181 -2.934 -11.970 1.00 80.62 121 HIS A C 1
ATOM 908 O O . HIS A 1 121 ? -12.106 -3.734 -12.090 1.00 80.62 121 HIS A O 1
ATOM 914 N N . LEU A 1 122 ? -11.370 -1.605 -11.961 1.00 83.88 122 LEU A N 1
ATOM 915 C CA . LEU A 1 122 ? -12.666 -0.932 -12.114 1.00 83.88 122 LEU A CA 1
ATOM 916 C C . LEU A 1 122 ? -13.675 -1.238 -10.990 1.00 83.88 122 LEU A C 1
ATOM 918 O O . LEU A 1 122 ? -14.884 -1.185 -11.209 1.00 83.88 122 LEU A O 1
ATOM 922 N N . ILE A 1 123 ? -13.185 -1.561 -9.791 1.00 87.06 123 ILE A N 1
ATOM 923 C CA . ILE A 1 123 ? -13.994 -1.764 -8.585 1.00 87.06 123 ILE A CA 1
ATOM 924 C C . ILE A 1 123 ? -13.889 -0.503 -7.725 1.00 87.06 123 ILE A C 1
ATOM 926 O O . ILE A 1 123 ? -12.853 -0.280 -7.093 1.00 87.06 123 ILE A O 1
ATOM 930 N N . ASP A 1 124 ? -14.959 0.294 -7.685 1.00 87.81 124 ASP A N 1
ATOM 931 C CA . ASP A 1 124 ? -15.021 1.497 -6.850 1.00 87.81 124 ASP A CA 1
ATOM 932 C C . ASP A 1 124 ? -15.001 1.117 -5.364 1.00 87.81 124 ASP A C 1
ATOM 934 O O . ASP A 1 124 ? -15.492 0.057 -4.958 1.00 87.81 124 ASP A O 1
ATOM 938 N N . VAL A 1 125 ? -14.491 2.009 -4.520 1.00 87.56 125 VAL A N 1
ATOM 939 C CA . VAL A 1 125 ? -14.595 1.922 -3.054 1.00 87.56 125 VAL A CA 1
ATOM 940 C C . VAL A 1 125 ? -15.991 1.537 -2.563 1.00 87.56 125 VAL A C 1
ATOM 942 O O . VAL A 1 125 ? -16.112 0.752 -1.625 1.00 87.56 125 VAL A O 1
ATOM 945 N N . ASN A 1 126 ? -17.047 2.047 -3.194 1.00 89.31 126 ASN A N 1
ATOM 946 C CA . ASN A 1 126 ? -18.429 1.767 -2.804 1.00 89.31 126 ASN A CA 1
ATOM 947 C C . ASN A 1 126 ? -18.956 0.415 -3.326 1.00 89.31 126 ASN A C 1
ATOM 949 O O . ASN A 1 126 ? -20.049 0.004 -2.942 1.00 89.31 126 ASN A O 1
ATOM 953 N N . ASN A 1 127 ? -18.214 -0.277 -4.199 1.00 92.50 127 ASN A N 1
ATOM 954 C CA . ASN A 1 127 ? -18.551 -1.624 -4.670 1.00 92.50 127 ASN A CA 1
ATOM 955 C C . ASN A 1 127 ? -17.984 -2.731 -3.775 1.00 92.50 127 ASN A C 1
ATOM 957 O O . ASN A 1 127 ? -18.375 -3.891 -3.917 1.00 92.50 127 ASN A O 1
ATOM 961 N N . TRP A 1 128 ? -17.065 -2.399 -2.868 1.00 94.31 128 TRP A N 1
ATOM 962 C CA . TRP A 1 128 ? -16.532 -3.367 -1.922 1.00 94.31 128 TRP A CA 1
ATOM 963 C C . TRP A 1 128 ? -17.580 -3.772 -0.874 1.00 94.31 128 TRP A C 1
ATOM 965 O O . TRP A 1 128 ? -18.418 -2.950 -0.496 1.00 94.31 128 TRP A O 1
ATOM 975 N N . PRO A 1 129 ? -17.526 -5.017 -0.359 1.00 95.56 129 PRO A N 1
ATOM 976 C CA . PRO A 1 129 ? -18.391 -5.446 0.734 1.00 95.56 129 PRO A CA 1
ATOM 977 C C . PRO A 1 129 ? -18.247 -4.535 1.957 1.00 95.56 129 PRO A C 1
ATOM 979 O O . PRO A 1 129 ? -17.133 -4.137 2.314 1.00 95.56 129 PRO A O 1
ATOM 982 N N . ALA A 1 130 ? -19.362 -4.243 2.628 1.00 94.12 130 ALA A N 1
ATOM 983 C CA . ALA A 1 130 ? -19.387 -3.377 3.808 1.00 94.12 130 ALA A CA 1
ATOM 984 C C . ALA A 1 130 ? -18.545 -3.938 4.969 1.00 94.12 130 ALA A C 1
ATOM 986 O O . ALA A 1 130 ? -18.082 -3.189 5.827 1.00 94.12 130 ALA A O 1
ATOM 987 N N . GLU A 1 131 ? -18.314 -5.250 4.981 1.00 96.12 131 GLU A N 1
ATOM 988 C CA . GLU A 1 131 ? -17.527 -5.972 5.976 1.00 96.12 131 GLU A CA 1
ATOM 989 C C . GLU A 1 131 ? -16.014 -5.857 5.744 1.00 96.12 131 GLU A C 1
ATOM 991 O O . GLU A 1 131 ? -15.239 -6.121 6.665 1.00 96.12 131 GLU A O 1
ATOM 996 N N . LEU A 1 132 ? -15.570 -5.456 4.542 1.00 96.69 132 LEU A N 1
ATOM 997 C CA . LEU A 1 132 ? -14.150 -5.404 4.180 1.00 96.69 132 LEU A CA 1
ATOM 998 C C . LEU A 1 132 ? -13.295 -4.619 5.194 1.00 96.69 132 LEU A C 1
ATOM 1000 O O . LEU A 1 132 ? -12.252 -5.143 5.591 1.00 96.69 132 LEU A O 1
ATOM 1004 N N . PRO A 1 133 ? -13.691 -3.418 5.665 1.00 96.94 133 PRO A N 1
ATOM 1005 C CA . PRO A 1 133 ? -12.911 -2.695 6.666 1.00 96.94 133 PRO A CA 1
ATOM 1006 C C . PRO A 1 133 ? -12.736 -3.484 7.967 1.00 96.94 133 PRO A C 1
ATOM 1008 O O . PRO A 1 133 ? -11.638 -3.512 8.519 1.00 96.94 133 PRO A O 1
ATOM 1011 N N . GLY A 1 134 ? -13.789 -4.170 8.423 1.00 96.69 134 GLY A N 1
ATOM 1012 C CA . GLY A 1 134 ? -13.749 -5.027 9.610 1.00 96.69 134 GLY A CA 1
ATOM 1013 C C . GLY A 1 134 ? -12.820 -6.225 9.430 1.00 96.69 134 GLY A C 1
ATOM 1014 O O . GLY A 1 134 ? -12.026 -6.523 10.319 1.00 96.69 134 GLY A O 1
ATOM 1015 N N . ILE A 1 135 ? -12.857 -6.863 8.257 1.00 97.12 135 ILE A N 1
ATOM 1016 C CA . ILE A 1 135 ? -11.967 -7.979 7.902 1.00 97.12 135 ILE A CA 1
ATOM 1017 C C . ILE A 1 135 ? -10.504 -7.523 7.906 1.00 97.12 135 ILE A C 1
ATOM 1019 O O . ILE A 1 135 ? -9.658 -8.169 8.524 1.00 97.12 135 ILE A O 1
ATOM 1023 N N . VAL A 1 136 ? -10.205 -6.396 7.253 1.00 96.56 136 VAL A N 1
ATOM 1024 C CA . VAL A 1 136 ? -8.853 -5.819 7.219 1.00 96.56 136 VAL A CA 1
ATOM 1025 C C . VAL A 1 136 ? -8.373 -5.488 8.630 1.00 96.56 136 VAL A C 1
ATOM 1027 O O . VAL A 1 136 ? -7.261 -5.861 9.004 1.00 96.56 136 VAL A O 1
ATOM 1030 N N . HIS A 1 137 ? -9.210 -4.818 9.424 1.00 95.69 137 HIS A N 1
ATOM 1031 C CA . HIS A 1 137 ? -8.848 -4.417 10.778 1.00 95.69 137 HIS A CA 1
ATOM 1032 C C . HIS A 1 137 ? -8.580 -5.623 11.683 1.00 95.69 137 HIS A C 1
ATOM 1034 O O . HIS A 1 137 ? -7.544 -5.678 12.348 1.00 95.69 137 HIS A O 1
ATOM 1040 N N . ASN A 1 138 ? -9.457 -6.630 11.643 1.00 95.00 138 ASN A N 1
ATOM 1041 C CA . ASN A 1 138 ? -9.293 -7.862 12.404 1.00 95.00 138 ASN A CA 1
ATOM 1042 C C . ASN A 1 138 ? -8.013 -8.614 12.006 1.00 95.00 138 ASN A C 1
ATOM 1044 O O . ASN A 1 138 ? -7.266 -9.059 12.879 1.00 95.00 138 ASN A O 1
ATOM 1048 N N . ALA A 1 139 ? -7.708 -8.696 10.707 1.00 95.50 139 ALA A N 1
ATOM 1049 C CA . ALA A 1 139 ? -6.482 -9.326 10.228 1.00 95.50 139 ALA A CA 1
ATOM 1050 C C . ALA A 1 139 ? -5.223 -8.623 10.766 1.00 95.50 139 ALA A C 1
ATOM 1052 O O . ALA A 1 139 ? -4.282 -9.290 11.193 1.00 95.50 139 ALA A O 1
ATOM 1053 N N . VAL A 1 140 ? -5.210 -7.285 10.802 1.00 93.12 140 VAL A N 1
ATOM 1054 C CA . VAL A 1 140 ? -4.092 -6.507 11.366 1.00 93.12 140 VAL A CA 1
ATOM 1055 C C . VAL A 1 140 ? -3.967 -6.720 12.873 1.00 93.12 140 VAL A C 1
ATOM 1057 O O . VAL A 1 140 ? -2.858 -6.931 13.362 1.00 93.12 140 VAL A O 1
ATOM 1060 N N . GLN A 1 141 ? -5.083 -6.731 13.605 1.00 90.75 141 GLN A N 1
ATOM 1061 C CA . GLN A 1 141 ? -5.097 -6.991 15.050 1.00 90.75 141 GLN A CA 1
ATOM 1062 C C . GLN A 1 141 ? -4.557 -8.367 15.425 1.00 90.75 141 GLN A C 1
ATOM 1064 O O . GLN A 1 141 ? -4.036 -8.523 16.523 1.00 90.75 141 GLN A O 1
ATOM 1069 N N . HIS A 1 142 ? -4.629 -9.345 14.523 1.00 91.00 142 HIS A N 1
ATOM 1070 C CA . HIS A 1 142 ? -4.148 -10.707 14.758 1.00 91.00 142 HIS A CA 1
ATOM 1071 C C . HIS A 1 142 ? -2.819 -11.012 14.051 1.00 91.00 142 HIS A C 1
ATOM 1073 O O . HIS A 1 142 ? -2.299 -12.119 14.180 1.00 91.00 142 HIS A O 1
ATOM 1079 N N . ALA A 1 143 ? -2.228 -10.048 13.336 1.00 90.00 143 ALA A N 1
ATOM 1080 C CA . ALA A 1 143 ? -0.990 -10.245 12.590 1.00 90.00 143 ALA A CA 1
ATOM 1081 C C . ALA A 1 143 ? 0.227 -10.349 13.537 1.00 90.00 143 ALA A C 1
ATOM 1083 O O . ALA A 1 143 ? 0.641 -9.342 14.123 1.00 90.00 143 ALA A O 1
ATOM 1084 N N . PRO A 1 144 ? 0.900 -11.517 13.645 1.00 85.12 144 PRO A N 1
ATOM 1085 C CA . PRO A 1 144 ? 1.983 -11.704 14.615 1.00 85.12 144 PRO A CA 1
ATOM 1086 C C . PRO A 1 144 ? 3.152 -10.741 14.406 1.00 85.12 144 PRO A C 1
ATOM 1088 O O . PRO A 1 144 ? 3.742 -10.267 15.367 1.00 85.12 144 PRO A O 1
ATOM 1091 N N . ARG A 1 145 ? 3.467 -10.408 13.148 1.00 80.25 145 ARG A N 1
ATOM 1092 C CA . ARG A 1 145 ? 4.559 -9.482 12.813 1.00 80.25 145 ARG A CA 1
ATOM 1093 C C . ARG A 1 145 ? 4.243 -8.025 13.141 1.00 80.25 145 ARG A C 1
ATOM 1095 O O . ARG A 1 145 ? 5.173 -7.253 13.254 1.00 80.25 145 ARG A O 1
ATOM 1102 N N . VAL A 1 146 ? 2.972 -7.653 13.283 1.00 77.88 146 VAL A N 1
ATOM 1103 C CA . VAL A 1 146 ? 2.575 -6.312 13.745 1.00 77.88 146 VAL A CA 1
ATOM 1104 C C . VAL A 1 146 ? 2.570 -6.269 15.273 1.00 77.88 146 VAL A C 1
ATOM 1106 O O . VAL A 1 146 ? 2.996 -5.291 15.874 1.00 77.88 146 VAL A O 1
ATOM 1109 N N . ASN A 1 147 ? 2.120 -7.349 15.911 1.00 76.19 147 ASN A N 1
ATOM 1110 C CA . ASN A 1 147 ? 1.883 -7.378 17.356 1.00 76.19 147 ASN A CA 1
ATOM 1111 C C . ASN A 1 147 ? 3.107 -7.753 18.201 1.00 76.19 147 ASN A C 1
ATOM 1113 O O . ASN A 1 147 ? 3.162 -7.393 19.381 1.00 76.19 147 ASN A O 1
ATOM 1117 N N . ASN A 1 148 ? 4.058 -8.479 17.608 1.00 76.38 148 ASN A N 1
ATOM 1118 C CA . ASN A 1 148 ? 5.273 -8.964 18.263 1.00 76.38 148 ASN A CA 1
ATOM 1119 C C . ASN A 1 148 ? 6.538 -8.269 17.744 1.00 76.38 148 ASN A C 1
ATOM 1121 O O . ASN A 1 148 ? 7.635 -8.755 18.010 1.00 76.38 148 ASN A O 1
ATOM 1125 N N . ASP A 1 149 ? 6.408 -7.185 16.974 1.00 65.31 149 ASP A N 1
ATOM 1126 C CA . ASP A 1 149 ? 7.570 -6.421 16.527 1.00 65.31 149 ASP A CA 1
ATOM 1127 C C . ASP A 1 149 ? 8.196 -5.694 17.730 1.00 65.31 149 ASP A C 1
ATOM 1129 O O . ASP A 1 149 ? 7.561 -4.797 18.290 1.00 65.31 149 ASP A O 1
ATOM 1133 N N . PRO A 1 150 ? 9.427 -6.044 18.146 1.00 57.53 150 PRO A N 1
ATOM 1134 C CA . PRO A 1 150 ? 10.082 -5.396 19.279 1.00 57.53 150 PRO A CA 1
ATOM 1135 C C . PRO A 1 150 ? 10.469 -3.940 18.982 1.00 57.53 150 PRO A C 1
ATOM 1137 O O . PRO A 1 150 ? 10.845 -3.210 19.896 1.00 57.53 150 PRO A O 1
ATOM 1140 N N . THR A 1 151 ? 10.407 -3.515 17.716 1.00 58.00 151 THR A N 1
ATOM 1141 C CA . THR A 1 151 ? 10.691 -2.140 17.288 1.00 58.00 151 THR A CA 1
ATOM 1142 C C . THR A 1 151 ? 9.455 -1.239 17.313 1.00 58.00 151 THR A C 1
ATOM 1144 O O . THR A 1 151 ? 9.591 -0.018 17.221 1.00 58.00 151 THR A O 1
ATOM 1147 N N . LEU A 1 152 ? 8.256 -1.811 17.482 1.00 53.91 152 LEU A N 1
ATOM 1148 C CA . LEU A 1 152 ? 7.019 -1.057 17.641 1.00 53.91 152 LEU A CA 1
ATOM 1149 C C . LEU A 1 152 ? 6.729 -0.856 19.141 1.00 53.91 152 LEU A C 1
ATOM 1151 O O . LEU A 1 152 ? 6.649 -1.832 19.889 1.00 53.91 152 LEU A O 1
ATOM 1155 N N . PRO A 1 153 ? 6.583 0.393 19.613 1.00 52.12 153 PRO A N 1
ATOM 1156 C CA . PRO A 1 153 ? 6.345 0.667 21.026 1.00 52.12 153 PRO A CA 1
ATOM 1157 C C . PRO A 1 153 ? 4.970 0.145 21.482 1.00 52.12 153 PRO A C 1
ATOM 1159 O O . PRO A 1 153 ? 3.988 0.227 20.739 1.00 52.12 153 PRO A O 1
ATOM 1162 N N . LEU A 1 154 ? 4.936 -0.410 22.703 1.00 51.81 154 LEU A N 1
ATOM 1163 C CA . LEU A 1 154 ? 3.733 -0.918 23.383 1.00 51.81 154 LEU A CA 1
ATOM 1164 C C . LEU A 1 154 ? 2.697 0.190 23.619 1.00 51.81 154 LEU A C 1
ATOM 1166 O O . LEU A 1 154 ? 3.089 1.279 24.094 1.00 51.81 154 LEU A O 1
#

pLDDT: mean 79.39, std 14.61, range [29.69, 97.12]

Secondary structure (DSSP, 8-state):
---PPPTTS------HHHHHHHHHHHHHHHHHHHHHHHHHHHHHHTT---HHHHHHHHHHHHHHHHHHHHHHHHHH-TTHHHHHHHHHHTS--S--HHHHHHHHHHHHHHHHHHHHHHHHTT--GGGS-TTHHHHHHHHHHT-HHHHS-TTS--

Foldseek 3Di:
DDDDDDPPDPDPPQDPVNVVVLVVVVVVLVVVLVVLVVVVVVCVVVVNDDPVVVVVSVVVNVVSVLVNLLVVVCVVPVCLLVVLLVLLVPDDDPDDDQLSVQLSNQLSSVLSSVQSVCVVVVQHPVNDDPCVSVVSSVCSNPPCCSVVVPPRDD